Protein AF-A0A534FW12-F1 (afdb_monomer_lite)

Structure (mmCIF, N/CA/C/O backbone):
data_AF-A0A534FW12-F1
#
_entry.id   AF-A0A534FW12-F1
#
loop_
_atom_site.group_PDB
_atom_site.id
_atom_site.type_symbol
_atom_site.label_atom_id
_atom_site.label_alt_id
_atom_site.label_comp_id
_atom_site.label_asym_id
_atom_site.label_entity_id
_atom_site.label_seq_id
_atom_site.pdbx_PDB_ins_code
_atom_site.Cartn_x
_atom_site.Cartn_y
_atom_site.Cartn_z
_atom_site.occupancy
_atom_site.B_iso_or_equiv
_atom_site.auth_seq_id
_atom_site.auth_comp_id
_atom_site.auth_asym_id
_atom_site.auth_atom_id
_atom_site.pdbx_PDB_model_num
ATOM 1 N N . MET A 1 1 ? -18.802 -11.348 23.141 1.00 51.62 1 MET A N 1
ATOM 2 C CA . MET A 1 1 ? -17.406 -10.888 22.931 1.00 51.62 1 MET A CA 1
ATOM 3 C C . MET A 1 1 ? -16.681 -11.634 21.800 1.00 51.62 1 MET A C 1
ATOM 5 O O . MET A 1 1 ? -16.289 -10.961 20.861 1.00 51.62 1 MET A O 1
ATOM 9 N N . LYS A 1 2 ? -16.598 -12.982 21.769 1.00 52.91 2 LYS A N 1
ATOM 10 C CA . LYS A 1 2 ? -15.944 -13.747 20.665 1.00 52.91 2 LYS A CA 1
ATOM 11 C C . LYS A 1 2 ? -16.474 -13.466 19.240 1.00 52.91 2 LYS A C 1
ATOM 13 O O . LYS A 1 2 ? -15.737 -13.639 18.276 1.00 52.91 2 LYS A O 1
ATOM 18 N N . SER A 1 3 ? -17.736 -13.058 19.084 1.00 51.47 3 SER A N 1
ATOM 19 C CA . SER A 1 3 ? -18.336 -12.754 17.770 1.00 51.47 3 SER A CA 1
ATOM 20 C C . SER A 1 3 ? -17.903 -11.393 17.212 1.00 51.47 3 SER A C 1
ATOM 22 O O . SER A 1 3 ? -17.734 -11.268 16.004 1.00 51.47 3 SER A O 1
ATOM 24 N N . ALA A 1 4 ? -17.682 -10.402 18.085 1.00 60.84 4 ALA A N 1
ATOM 25 C CA . ALA A 1 4 ? -17.234 -9.062 17.697 1.00 60.84 4 ALA A CA 1
ATOM 26 C C . ALA A 1 4 ? -15.775 -9.084 17.213 1.00 60.84 4 ALA A C 1
ATOM 28 O O . ALA A 1 4 ? -15.453 -8.487 16.194 1.00 60.84 4 ALA A O 1
ATOM 29 N N . GLU A 1 5 ? -14.927 -9.867 17.881 1.00 67.31 5 GLU A N 1
ATOM 30 C CA . GLU A 1 5 ? -13.521 -10.071 17.507 1.00 67.31 5 GLU A CA 1
ATOM 31 C C . GLU A 1 5 ? -13.371 -10.825 16.173 1.00 67.31 5 GLU A C 1
ATOM 33 O O . GLU A 1 5 ? -12.544 -10.491 15.330 1.00 67.31 5 GLU A O 1
ATOM 38 N N . ARG A 1 6 ? -14.236 -11.814 15.912 1.00 68.38 6 ARG A N 1
ATOM 39 C CA . ARG A 1 6 ? -14.269 -12.494 14.605 1.00 68.38 6 ARG A CA 1
ATOM 40 C C . ARG A 1 6 ? -14.790 -11.582 13.493 1.00 68.38 6 ARG A C 1
ATOM 42 O O . ARG A 1 6 ? -14.330 -11.701 12.359 1.00 68.38 6 ARG A O 1
ATOM 49 N N . ALA A 1 7 ? -15.745 -10.701 13.794 1.00 69.81 7 ALA A N 1
ATOM 50 C CA . ALA A 1 7 ? -16.268 -9.737 12.830 1.00 69.81 7 ALA A CA 1
ATOM 51 C C . ALA A 1 7 ? -15.214 -8.680 12.460 1.00 69.81 7 ALA A C 1
ATOM 53 O O . ALA A 1 7 ? -15.049 -8.398 11.275 1.00 69.81 7 ALA A O 1
ATOM 54 N N . SER A 1 8 ? -14.443 -8.182 13.435 1.00 82.00 8 SER A N 1
ATOM 55 C CA . SER A 1 8 ? -13.364 -7.219 13.189 1.00 82.00 8 SER A CA 1
ATOM 56 C C . SER A 1 8 ? -12.191 -7.831 12.417 1.00 82.00 8 SER A C 1
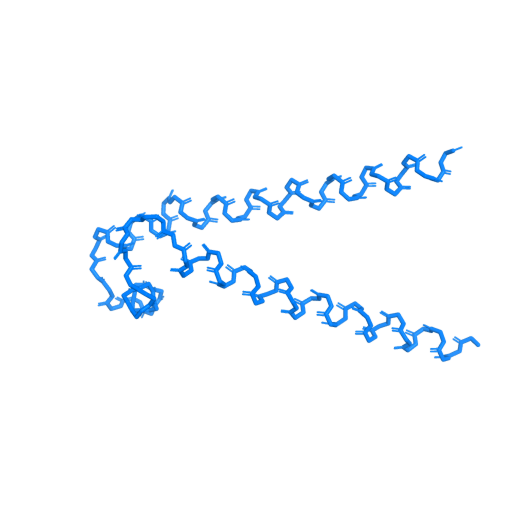ATOM 58 O O . SER A 1 8 ? -11.672 -7.214 11.489 1.00 82.00 8 SER A O 1
ATOM 60 N N . LEU A 1 9 ? -11.815 -9.080 12.714 1.00 88.88 9 LEU A N 1
ATOM 61 C CA . LEU A 1 9 ? -10.797 -9.795 11.938 1.00 88.88 9 LEU A CA 1
ATOM 62 C C . LEU A 1 9 ? -11.233 -10.005 10.486 1.00 88.88 9 LEU A C 1
ATOM 64 O O . LEU A 1 9 ? -10.447 -9.783 9.569 1.00 88.88 9 LEU A O 1
ATOM 68 N N . ARG A 1 10 ? -12.498 -10.381 10.256 1.00 91.94 10 ARG A N 1
ATOM 69 C CA . ARG A 1 10 ? -13.042 -10.494 8.895 1.00 91.94 10 ARG A CA 1
ATOM 70 C C . ARG A 1 10 ? -13.000 -9.158 8.162 1.00 91.94 10 ARG A C 1
ATOM 72 O O . ARG A 1 10 ? -12.562 -9.134 7.018 1.00 91.94 10 ARG A O 1
ATOM 79 N N . SER A 1 11 ? -13.403 -8.057 8.801 1.00 92.62 11 SER A N 1
ATOM 80 C CA . SER A 1 11 ? -13.338 -6.738 8.163 1.00 92.62 11 SER A CA 1
ATOM 81 C C . SER A 1 11 ? -11.904 -6.311 7.857 1.00 92.62 11 SER A C 1
ATOM 83 O O . SER A 1 11 ? -11.659 -5.803 6.770 1.00 92.62 11 SER A O 1
ATOM 85 N N . LEU A 1 12 ? -10.948 -6.571 8.757 1.00 92.50 12 LEU A N 1
ATOM 86 C CA . LEU A 1 12 ? -9.531 -6.277 8.523 1.00 92.50 12 LEU A CA 1
ATOM 87 C C . LEU A 1 12 ? -8.968 -7.094 7.357 1.00 92.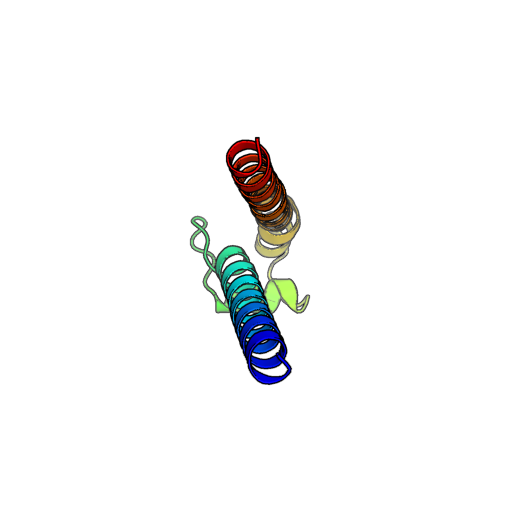50 12 LEU A C 1
ATOM 89 O O . LEU A 1 12 ? -8.261 -6.545 6.517 1.00 92.50 12 LEU A O 1
ATOM 93 N N . LEU A 1 13 ? -9.321 -8.379 7.264 1.00 94.75 13 LEU A N 1
ATOM 94 C CA . LEU A 1 13 ? -8.932 -9.228 6.138 1.00 94.75 13 LEU A CA 1
ATOM 95 C C . LEU A 1 13 ? -9.511 -8.714 4.817 1.00 94.75 13 LEU A C 1
ATOM 97 O O . LEU A 1 13 ? -8.784 -8.618 3.832 1.00 94.75 13 LEU A O 1
ATOM 101 N N . VAL A 1 14 ? -10.793 -8.339 4.793 1.00 95.69 14 VAL A N 1
ATOM 102 C CA . VAL A 1 14 ? -11.425 -7.752 3.600 1.00 95.69 14 VAL A CA 1
ATOM 103 C C . VAL A 1 14 ? -10.723 -6.454 3.201 1.00 95.69 14 VAL A C 1
ATOM 105 O O . VAL A 1 14 ? -10.407 -6.271 2.027 1.00 95.69 14 VAL A O 1
ATOM 108 N N . LEU A 1 15 ? -10.418 -5.580 4.165 1.00 93.94 15 LEU A N 1
ATOM 109 C CA . LEU A 1 15 ? -9.713 -4.325 3.905 1.00 93.94 15 LEU A CA 1
ATOM 110 C C . LEU A 1 15 ? -8.300 -4.568 3.361 1.00 93.94 15 LEU A C 1
ATOM 112 O O . LEU A 1 15 ? -7.890 -3.901 2.416 1.00 93.94 15 LEU A O 1
ATOM 116 N N . ALA A 1 16 ? -7.575 -5.543 3.913 1.00 93.69 16 ALA A N 1
ATOM 117 C CA . ALA A 1 16 ? -6.241 -5.916 3.454 1.00 93.69 16 ALA A CA 1
ATOM 118 C C . ALA A 1 16 ? -6.261 -6.468 2.019 1.00 93.69 16 ALA A C 1
ATOM 120 O O . ALA A 1 16 ? -5.422 -6.092 1.201 1.00 93.69 16 ALA A O 1
ATOM 121 N N . VAL A 1 17 ? -7.245 -7.311 1.685 1.00 95.94 17 VAL A N 1
ATOM 122 C CA . VAL A 1 17 ? -7.433 -7.821 0.318 1.00 95.94 17 VAL A CA 1
ATOM 123 C C . VAL A 1 17 ? -7.755 -6.678 -0.643 1.00 95.94 17 VAL A C 1
ATOM 125 O O . VAL A 1 17 ? -7.138 -6.580 -1.702 1.00 95.94 17 VAL A O 1
ATOM 128 N N . LEU A 1 18 ? -8.668 -5.778 -0.272 1.00 95.62 18 LEU A N 1
ATOM 129 C CA . LEU A 1 18 ? -8.992 -4.602 -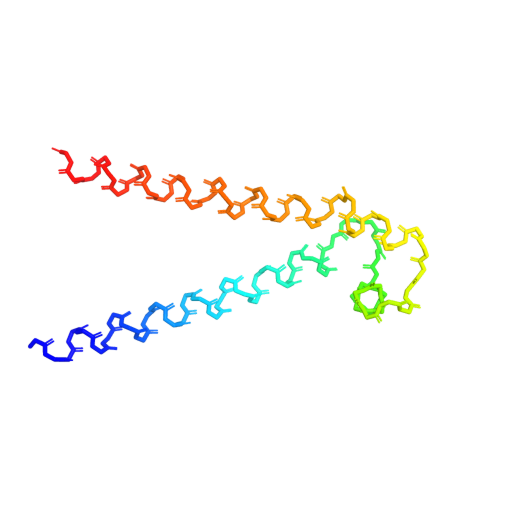1.083 1.00 95.62 18 LEU A CA 1
ATOM 130 C C . LEU A 1 18 ? -7.771 -3.697 -1.281 1.00 95.62 18 LEU A C 1
ATOM 132 O O . LEU A 1 18 ? -7.507 -3.273 -2.403 1.00 95.62 18 LEU A O 1
ATOM 136 N N . ALA A 1 19 ? -6.990 -3.451 -0.230 1.00 93.50 19 ALA A N 1
ATOM 137 C CA . ALA A 1 19 ? -5.753 -2.683 -0.304 1.00 93.50 19 ALA A CA 1
ATOM 138 C C . ALA A 1 19 ? -4.747 -3.312 -1.281 1.00 93.50 19 ALA A C 1
ATOM 140 O O . ALA A 1 19 ? -4.199 -2.608 -2.127 1.00 93.50 19 ALA A O 1
ATOM 141 N N . ALA A 1 20 ? -4.553 -4.633 -1.227 1.00 92.75 20 ALA A N 1
ATOM 142 C CA . ALA A 1 20 ? -3.681 -5.347 -2.157 1.00 92.75 20 ALA A CA 1
ATOM 143 C C . ALA A 1 20 ? -4.176 -5.257 -3.613 1.00 92.75 20 ALA A C 1
ATOM 145 O O . ALA A 1 20 ? -3.381 -5.014 -4.522 1.00 92.75 20 ALA A O 1
ATOM 146 N N . LEU A 1 21 ? -5.488 -5.390 -3.841 1.00 93.38 21 LEU A N 1
ATOM 147 C CA . LEU A 1 21 ? -6.091 -5.241 -5.170 1.00 93.38 21 LEU A CA 1
ATOM 148 C C . LEU A 1 21 ? -5.905 -3.823 -5.721 1.00 93.38 21 LEU A C 1
ATOM 150 O O . LEU A 1 21 ? -5.523 -3.662 -6.878 1.00 93.38 21 LEU A O 1
ATOM 154 N N . VAL A 1 22 ? -6.126 -2.799 -4.893 1.00 92.62 22 VAL A N 1
ATOM 155 C CA . VAL A 1 22 ? -5.932 -1.390 -5.264 1.00 92.62 22 VAL A CA 1
ATOM 156 C C . VAL A 1 22 ? -4.460 -1.094 -5.537 1.00 92.62 22 VAL A C 1
ATOM 158 O O . VAL A 1 22 ? -4.154 -0.413 -6.512 1.00 92.62 22 VAL A O 1
ATOM 161 N N . PHE A 1 23 ? -3.542 -1.633 -4.733 1.00 90.25 23 PHE A N 1
ATOM 162 C CA . PHE A 1 23 ? -2.102 -1.503 -4.956 1.00 90.25 23 PHE A CA 1
ATOM 163 C C . PHE A 1 23 ? -1.704 -2.068 -6.322 1.00 90.25 23 PHE A C 1
ATOM 165 O O . PHE A 1 23 ? -1.032 -1.397 -7.107 1.00 90.25 23 PHE A O 1
ATOM 172 N N . LEU A 1 24 ? -2.167 -3.282 -6.636 1.00 87.94 24 LEU A N 1
ATOM 173 C CA . LEU A 1 24 ? -1.887 -3.926 -7.914 1.00 87.94 24 LEU A CA 1
ATOM 174 C C . LEU A 1 24 ? -2.520 -3.148 -9.076 1.00 87.94 24 LEU A C 1
ATOM 176 O O . LEU A 1 24 ? -1.854 -2.880 -10.075 1.00 87.94 24 LEU A O 1
ATOM 180 N N . ALA A 1 25 ? -3.772 -2.713 -8.924 1.00 88.12 25 ALA A N 1
ATOM 181 C CA . ALA A 1 25 ? -4.460 -1.890 -9.910 1.00 88.12 25 ALA A CA 1
ATOM 182 C C . ALA A 1 25 ? -3.726 -0.565 -10.165 1.00 88.12 25 ALA A C 1
ATOM 184 O O . ALA A 1 25 ? -3.550 -0.195 -11.320 1.00 88.12 25 ALA A O 1
ATOM 185 N N . ALA A 1 26 ? -3.231 0.115 -9.129 1.00 86.56 26 ALA A N 1
ATOM 186 C CA . ALA A 1 26 ? -2.482 1.366 -9.256 1.00 86.56 26 ALA A CA 1
ATOM 187 C C . ALA A 1 26 ? -1.112 1.183 -9.933 1.00 86.56 26 ALA A C 1
ATOM 189 O O . ALA A 1 26 ? -0.595 2.104 -10.567 1.00 86.56 26 ALA A O 1
ATOM 190 N N . LEU A 1 27 ? -0.523 -0.009 -9.827 1.00 82.69 27 LEU A N 1
ATOM 191 C CA . LEU A 1 27 ? 0.703 -0.356 -10.540 1.00 82.69 27 LEU A CA 1
ATOM 192 C C . LEU A 1 27 ? 0.426 -0.601 -12.034 1.00 82.69 27 LEU A C 1
ATOM 194 O O . LEU A 1 27 ? 1.156 -0.114 -12.905 1.00 82.69 27 LEU A O 1
ATOM 198 N N . LEU A 1 28 ? -0.661 -1.316 -12.328 1.00 78.75 28 LEU A N 1
ATOM 199 C CA . LEU A 1 28 ? -1.058 -1.721 -13.677 1.00 78.75 28 LEU A CA 1
ATOM 200 C C . LEU A 1 28 ? -1.689 -0.577 -14.487 1.00 78.75 28 LEU A C 1
ATOM 202 O O . LEU A 1 28 ? -1.391 -0.415 -15.671 1.00 78.75 28 LEU A O 1
ATOM 206 N N . ILE A 1 29 ? -2.520 0.248 -13.856 1.00 78.00 29 ILE A N 1
ATOM 207 C CA . ILE A 1 29 ? -3.248 1.359 -14.473 1.00 78.00 29 ILE A CA 1
ATOM 208 C C . ILE A 1 29 ? -2.402 2.625 -14.353 1.00 78.00 29 ILE A C 1
ATOM 210 O O . ILE A 1 29 ? -2.124 3.108 -13.260 1.00 78.00 29 ILE A O 1
ATOM 214 N N . GLY A 1 30 ? -2.006 3.211 -15.480 1.00 68.75 30 GLY A N 1
ATOM 215 C CA . GLY A 1 30 ? -1.355 4.517 -15.453 1.00 68.75 30 GLY A CA 1
ATOM 216 C C . GLY A 1 30 ? -1.314 5.195 -16.812 1.00 68.75 30 GLY A C 1
ATOM 217 O O . GLY A 1 30 ? -1.450 4.548 -17.848 1.00 68.75 30 GLY A O 1
ATOM 218 N N . SER A 1 31 ? -1.115 6.513 -16.784 1.00 62.41 31 SER A N 1
ATOM 219 C CA . SER A 1 31 ? -1.388 7.434 -17.897 1.00 62.41 31 SER A CA 1
ATOM 220 C C . SER A 1 31 ? -0.520 7.259 -19.143 1.00 62.41 31 SER A C 1
ATOM 222 O O . SER A 1 31 ? -0.844 7.810 -20.187 1.00 62.41 31 SER A O 1
ATOM 224 N N . SER A 1 32 ? 0.571 6.500 -19.069 1.00 61.78 32 SER A N 1
ATOM 225 C CA . SER A 1 32 ? 1.557 6.387 -20.149 1.00 61.78 32 SER A CA 1
ATOM 226 C C . SER A 1 32 ? 1.127 5.491 -21.323 1.00 61.78 32 SER A C 1
ATOM 228 O O . SER A 1 32 ? 1.973 5.088 -22.113 1.00 61.78 32 SER A O 1
ATOM 230 N N . GLY A 1 33 ? -0.155 5.119 -21.432 1.00 60.53 33 GLY A N 1
ATOM 231 C CA . GLY A 1 33 ? -0.659 4.240 -22.502 1.00 60.53 33 GLY A CA 1
ATOM 232 C C . GLY A 1 33 ? -0.109 2.806 -22.457 1.00 60.53 33 GLY A C 1
ATOM 233 O O . GLY A 1 33 ? -0.352 2.010 -23.361 1.00 60.53 33 GLY A O 1
ATOM 234 N N . ILE A 1 34 ? 0.635 2.459 -21.401 1.00 66.81 34 ILE A N 1
ATOM 235 C CA . ILE A 1 34 ? 1.173 1.119 -21.173 1.00 66.81 34 ILE A CA 1
ATOM 236 C C . ILE A 1 34 ? -0.010 0.209 -20.842 1.00 66.81 34 ILE A C 1
ATOM 238 O O . ILE A 1 34 ? -0.598 0.316 -19.767 1.00 66.81 34 ILE A O 1
ATOM 242 N N . GLY A 1 35 ? -0.374 -0.668 -21.778 1.00 71.62 35 GLY A N 1
ATOM 243 C CA . GLY A 1 35 ? -1.442 -1.641 -21.569 1.00 71.62 35 GLY A CA 1
ATOM 244 C C . GLY A 1 35 ? -1.144 -2.570 -20.388 1.00 71.62 35 GLY A C 1
ATOM 245 O O . GLY A 1 35 ? 0.008 -2.945 -20.160 1.00 71.62 35 GLY A O 1
ATOM 246 N N . VAL A 1 36 ? -2.195 -2.988 -19.673 1.00 73.06 36 VAL A N 1
ATOM 247 C CA . VAL A 1 36 ? -2.129 -3.852 -18.473 1.00 73.06 36 VAL A CA 1
ATOM 248 C C . VAL A 1 36 ? -1.240 -5.084 -18.690 1.00 73.06 36 VAL A C 1
ATOM 250 O O . VAL A 1 36 ? -0.452 -5.445 -17.821 1.00 73.06 36 VAL A O 1
ATOM 253 N N . ARG A 1 37 ? -1.299 -5.686 -19.885 1.00 73.44 37 ARG A N 1
ATOM 254 C CA . ARG A 1 37 ? -0.483 -6.849 -20.264 1.00 73.44 37 ARG A CA 1
ATOM 255 C C . ARG A 1 37 ? 1.022 -6.553 -20.259 1.00 73.44 37 ARG A C 1
ATOM 257 O O . ARG A 1 37 ? 1.787 -7.346 -19.726 1.00 73.44 37 ARG A O 1
ATOM 264 N N . ARG A 1 38 ? 1.438 -5.384 -20.760 1.00 72.69 38 ARG A N 1
ATOM 265 C CA . ARG A 1 38 ? 2.849 -4.956 -20.753 1.00 72.69 38 ARG A CA 1
ATOM 266 C C . ARG A 1 38 ? 3.342 -4.614 -19.350 1.00 72.69 38 ARG A C 1
ATOM 268 O O . ARG A 1 38 ? 4.502 -4.853 -19.039 1.00 72.69 38 ARG A O 1
ATOM 275 N N . ALA A 1 39 ? 2.468 -4.082 -18.494 1.00 76.56 39 ALA A N 1
ATOM 276 C CA . ALA A 1 39 ? 2.801 -3.848 -17.091 1.00 76.56 39 ALA A CA 1
ATOM 277 C C . ALA A 1 39 ? 3.024 -5.173 -16.336 1.00 76.56 39 ALA A C 1
ATOM 279 O O . ALA A 1 39 ? 3.981 -5.279 -15.574 1.00 76.56 39 ALA A O 1
ATOM 280 N N . LEU A 1 40 ? 2.205 -6.200 -16.599 1.00 76.00 40 LEU A N 1
ATOM 281 C CA . LEU A 1 40 ? 2.401 -7.550 -16.053 1.00 76.00 40 LEU A CA 1
ATOM 282 C C . LEU A 1 40 ? 3.696 -8.200 -16.560 1.00 76.00 40 LEU A C 1
ATOM 284 O O . LEU A 1 40 ? 4.453 -8.740 -15.760 1.00 76.00 40 LEU A O 1
ATOM 288 N N . GLU A 1 41 ? 3.990 -8.102 -17.859 1.00 78.94 41 GLU A N 1
ATOM 289 C CA . GLU A 1 41 ? 5.253 -8.583 -18.444 1.00 78.94 41 GLU A CA 1
ATOM 290 C C . GLU A 1 41 ? 6.468 -7.864 -17.824 1.00 78.94 41 GLU A C 1
ATOM 292 O O . GLU A 1 41 ? 7.461 -8.497 -17.468 1.00 78.94 41 GLU A O 1
ATOM 297 N N . ALA A 1 42 ? 6.384 -6.548 -17.600 1.00 78.69 42 ALA A N 1
ATOM 298 C CA . ALA A 1 42 ? 7.445 -5.777 -16.951 1.00 78.69 42 ALA A CA 1
ATOM 299 C C . ALA A 1 42 ? 7.642 -6.134 -15.466 1.00 78.69 42 ALA A C 1
ATOM 301 O O . ALA A 1 42 ? 8.780 -6.116 -14.993 1.00 78.69 42 ALA A O 1
ATOM 302 N N . LEU A 1 43 ? 6.573 -6.496 -14.743 1.00 76.50 43 LEU A N 1
ATOM 303 C CA . LEU A 1 43 ? 6.664 -7.045 -13.380 1.00 76.50 43 LEU A CA 1
ATOM 304 C C . LEU A 1 43 ? 7.277 -8.447 -13.371 1.00 76.50 43 LEU A C 1
ATOM 306 O O . LEU A 1 43 ? 8.087 -8.747 -12.500 1.00 76.50 43 LEU A O 1
ATOM 310 N N . GLY A 1 44 ? 6.924 -9.278 -14.354 1.00 78.00 44 GLY A N 1
ATOM 311 C CA . GLY A 1 44 ? 7.474 -10.621 -14.549 1.00 78.00 44 GLY A CA 1
ATOM 312 C C . GLY A 1 44 ? 8.904 -10.651 -15.102 1.00 78.00 44 GLY A C 1
ATOM 313 O O . GLY A 1 44 ? 9.470 -11.728 -15.255 1.00 78.00 44 GLY A O 1
ATOM 314 N N . GLY A 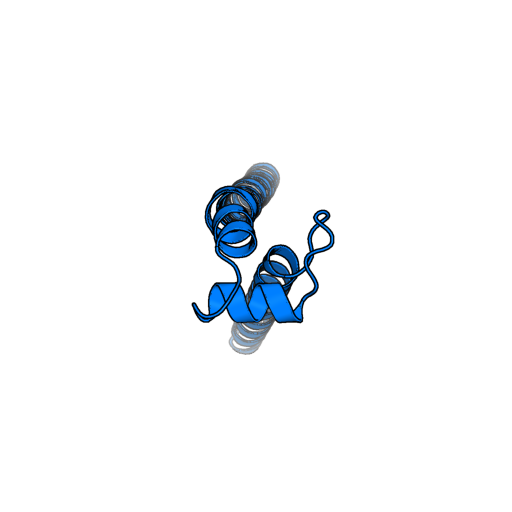1 45 ? 9.499 -9.491 -15.401 1.00 69.88 45 GLY A N 1
ATOM 315 C CA . GLY A 1 45 ? 10.873 -9.369 -15.896 1.00 69.88 45 GLY A CA 1
ATOM 316 C C . GLY A 1 45 ? 11.051 -9.560 -17.407 1.00 69.88 45 GLY A C 1
ATOM 317 O O . GLY A 1 45 ? 12.178 -9.459 -17.881 1.00 69.88 45 GLY A O 1
ATOM 318 N N . SER A 1 46 ? 9.972 -9.786 -18.163 1.00 69.19 46 SER A N 1
ATOM 319 C CA . SER A 1 46 ? 9.990 -9.988 -19.621 1.00 69.19 46 SER A CA 1
ATOM 320 C C . SER A 1 46 ? 9.557 -8.762 -20.438 1.00 69.19 46 SER A C 1
ATOM 322 O O . SER A 1 46 ? 9.583 -8.802 -21.666 1.00 69.19 46 SER A O 1
ATOM 324 N N . GLY A 1 47 ? 9.141 -7.677 -19.779 1.00 69.25 47 GLY A N 1
ATOM 325 C CA . GLY A 1 47 ? 8.664 -6.457 -20.435 1.00 69.25 47 GLY A CA 1
ATOM 326 C C . GLY A 1 47 ? 9.773 -5.523 -20.930 1.00 69.25 47 GLY A C 1
ATOM 327 O O . GLY A 1 47 ? 10.912 -5.562 -20.469 1.00 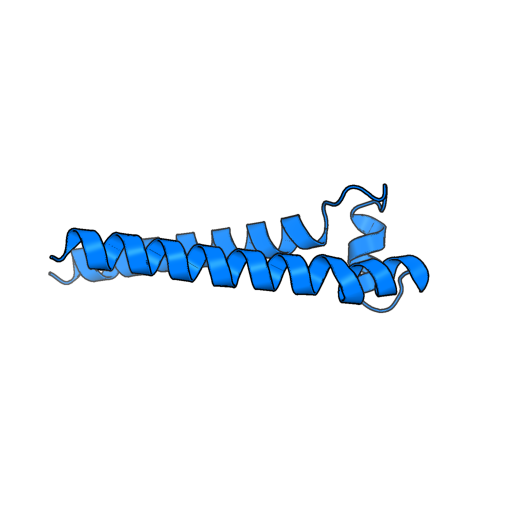69.25 47 GLY A O 1
ATOM 328 N N . ASP A 1 48 ? 9.390 -4.632 -21.845 1.00 75.00 48 ASP A N 1
ATOM 329 C CA . ASP A 1 48 ? 10.239 -3.586 -22.421 1.00 75.00 48 ASP A CA 1
ATOM 330 C C . ASP A 1 48 ? 10.967 -2.736 -21.352 1.00 75.00 48 ASP A C 1
ATOM 332 O O . ASP A 1 48 ? 10.391 -2.360 -20.325 1.00 75.00 48 ASP A O 1
ATOM 336 N N . ALA A 1 49 ? 12.240 -2.408 -21.599 1.00 77.12 49 ALA A N 1
ATOM 337 C CA . ALA A 1 49 ? 13.115 -1.750 -20.627 1.00 77.12 49 ALA A CA 1
ATOM 338 C C . ALA A 1 49 ? 12.615 -0.350 -20.230 1.00 77.12 49 ALA A C 1
ATOM 340 O O . ALA A 1 49 ? 12.707 0.024 -19.057 1.00 77.12 49 ALA A O 1
ATOM 341 N N . ALA A 1 50 ? 12.026 0.398 -21.172 1.00 78.50 50 ALA A N 1
ATOM 342 C CA . ALA A 1 50 ? 11.426 1.702 -20.892 1.00 78.50 50 ALA A CA 1
ATOM 343 C C . ALA A 1 50 ? 10.141 1.567 -20.057 1.00 78.50 50 ALA A C 1
ATOM 345 O O . ALA A 1 50 ? 9.906 2.325 -19.117 1.00 78.50 50 ALA A O 1
ATOM 346 N N . THR A 1 51 ? 9.329 0.547 -20.339 1.00 78.81 51 THR A N 1
ATOM 347 C CA . THR A 1 51 ? 8.145 0.222 -19.530 1.00 78.81 51 THR A CA 1
ATOM 348 C C . THR A 1 51 ? 8.532 -0.142 -18.091 1.00 78.81 51 THR A C 1
ATOM 350 O O . THR A 1 51 ? 7.920 0.347 -17.137 1.00 78.81 51 THR A O 1
ATOM 353 N N . ARG A 1 52 ? 9.578 -0.959 -17.915 1.00 81.44 52 ARG A N 1
ATOM 354 C CA . ARG A 1 52 ? 10.070 -1.387 -16.598 1.00 81.44 52 ARG A CA 1
ATOM 355 C C . ARG A 1 52 ? 10.665 -0.234 -15.791 1.00 81.44 52 ARG A C 1
ATOM 357 O O . ARG A 1 52 ? 10.394 -0.147 -14.593 1.00 81.44 52 ARG A O 1
ATOM 364 N N . SER A 1 53 ? 11.435 0.657 -16.418 1.00 82.62 53 SER A N 1
ATOM 365 C CA . SER A 1 53 ? 12.025 1.812 -15.731 1.00 82.62 53 SER A CA 1
ATOM 366 C C . SER A 1 53 ? 10.958 2.790 -15.234 1.00 82.62 53 SER A C 1
ATOM 368 O O . SER A 1 53 ? 11.043 3.254 -14.102 1.00 82.62 53 SER A O 1
ATOM 370 N N . VAL A 1 54 ? 9.897 3.034 -16.010 1.00 84.50 54 VAL A N 1
ATOM 371 C CA . VAL A 1 54 ? 8.758 3.859 -15.572 1.00 84.50 54 VAL A CA 1
ATOM 372 C C . VAL A 1 54 ? 7.986 3.181 -14.437 1.00 84.50 54 VAL A C 1
ATOM 374 O O . VAL A 1 54 ? 7.595 3.832 -13.463 1.00 84.50 54 VAL A O 1
ATOM 377 N N . LEU A 1 55 ? 7.765 1.869 -14.537 1.00 84.00 55 LEU A N 1
ATOM 378 C CA . LEU A 1 55 ? 7.025 1.117 -13.529 1.00 84.00 55 LEU A CA 1
ATOM 379 C C . LEU A 1 55 ? 7.758 1.097 -12.180 1.00 84.00 55 LEU A C 1
ATOM 381 O O . LEU A 1 55 ? 7.168 1.448 -11.161 1.00 84.00 55 LEU A O 1
ATOM 385 N N . LEU A 1 56 ? 9.044 0.740 -12.176 1.00 84.31 56 LEU A N 1
ATOM 386 C CA . LEU A 1 56 ? 9.845 0.632 -10.953 1.00 84.31 56 LEU A CA 1
ATOM 387 C C . LEU A 1 56 ? 10.368 1.985 -10.461 1.00 84.31 56 LEU A C 1
ATOM 389 O O . LEU A 1 56 ? 10.448 2.202 -9.258 1.00 84.31 56 LEU A O 1
ATOM 393 N N . GLY A 1 57 ? 10.704 2.897 -11.371 1.00 85.50 57 GLY A N 1
ATOM 394 C CA . GLY A 1 57 ? 11.298 4.193 -11.042 1.00 85.50 57 GLY A CA 1
ATOM 395 C C . GLY A 1 57 ? 10.286 5.280 -10.691 1.00 85.50 57 GLY A C 1
ATOM 396 O O . GLY A 1 57 ? 10.643 6.232 -10.006 1.00 85.50 57 GLY A O 1
ATOM 397 N N . VAL A 1 58 ? 9.025 5.157 -11.128 1.00 87.25 58 VAL A N 1
ATOM 398 C CA . VAL A 1 58 ? 8.009 6.203 -10.903 1.00 87.25 58 VAL A CA 1
ATOM 399 C C . VAL A 1 58 ? 6.727 5.653 -10.290 1.00 87.25 58 VAL A C 1
ATOM 401 O O . VAL A 1 58 ? 6.244 6.200 -9.297 1.00 87.25 58 VAL A O 1
ATOM 404 N N . ARG A 1 59 ? 6.140 4.591 -10.857 1.00 87.19 59 ARG A N 1
ATOM 405 C CA . ARG A 1 59 ? 4.832 4.098 -10.389 1.00 87.19 59 ARG A CA 1
ATOM 406 C C . ARG A 1 59 ? 4.935 3.439 -9.017 1.00 87.19 59 ARG A C 1
ATOM 408 O O . ARG A 1 59 ? 4.200 3.825 -8.118 1.00 87.19 59 ARG A O 1
ATOM 415 N N . LEU A 1 60 ? 5.871 2.511 -8.835 1.00 86.69 60 LEU A N 1
ATOM 416 C CA . LEU A 1 60 ? 6.094 1.835 -7.558 1.00 86.69 60 LEU A CA 1
ATOM 417 C C . LEU A 1 60 ? 6.356 2.817 -6.396 1.00 86.69 60 LEU A C 1
ATOM 419 O O . LEU A 1 60 ? 5.613 2.751 -5.414 1.00 86.69 60 LEU A O 1
ATOM 423 N N . PRO A 1 61 ? 7.309 3.772 -6.487 1.00 90.56 61 PRO A N 1
ATOM 424 C CA . PRO A 1 61 ? 7.532 4.729 -5.404 1.00 90.56 61 PRO A CA 1
ATOM 425 C C . PRO A 1 61 ? 6.315 5.626 -5.155 1.00 90.56 61 PRO A C 1
ATOM 427 O O . PRO A 1 61 ? 6.002 5.913 -4.002 1.00 90.56 61 PRO A O 1
ATOM 430 N N . ARG A 1 62 ? 5.570 6.016 -6.200 1.00 91.38 62 ARG A N 1
ATOM 431 C CA . ARG A 1 62 ? 4.328 6.788 -6.045 1.00 91.38 62 ARG A CA 1
ATOM 432 C C . ARG A 1 62 ? 3.253 6.011 -5.284 1.00 91.38 62 ARG A C 1
ATOM 434 O O . ARG A 1 62 ? 2.614 6.586 -4.408 1.00 91.38 62 ARG A O 1
ATOM 441 N N . VAL A 1 63 ? 3.036 4.735 -5.611 1.00 92.69 63 VAL A N 1
ATOM 442 C CA . VAL A 1 63 ? 2.032 3.902 -4.928 1.00 92.69 63 VAL A CA 1
ATOM 443 C C . VAL A 1 63 ? 2.422 3.705 -3.462 1.00 92.69 63 VAL A C 1
ATOM 445 O O . VAL A 1 63 ? 1.583 3.888 -2.584 1.00 92.69 63 VAL A O 1
ATOM 448 N N . LEU A 1 64 ? 3.698 3.426 -3.177 1.00 93.56 64 LEU A N 1
ATOM 449 C CA . LEU A 1 64 ? 4.196 3.317 -1.801 1.00 93.56 64 LEU A CA 1
ATOM 450 C C . LEU A 1 64 ? 3.999 4.617 -1.011 1.00 93.56 64 LEU A C 1
ATOM 452 O O . LEU A 1 64 ? 3.504 4.579 0.114 1.00 93.56 64 LEU A O 1
ATOM 456 N N . ALA A 1 65 ? 4.320 5.767 -1.611 1.00 95.19 65 ALA A N 1
ATOM 457 C CA . ALA A 1 65 ? 4.098 7.068 -0.989 1.00 95.19 65 ALA A CA 1
ATOM 458 C C . ALA A 1 65 ? 2.607 7.327 -0.712 1.00 95.19 65 ALA A C 1
ATOM 460 O O . ALA A 1 65 ? 2.262 7.776 0.378 1.00 95.19 65 ALA A O 1
ATOM 461 N N . ALA A 1 66 ? 1.715 7.001 -1.654 1.00 94.12 66 ALA A N 1
ATOM 462 C CA . ALA A 1 66 ? 0.273 7.173 -1.483 1.00 94.12 66 ALA A CA 1
ATOM 463 C C . ALA A 1 66 ? -0.283 6.325 -0.327 1.00 94.12 66 ALA A C 1
ATOM 465 O O . ALA A 1 66 ? -1.033 6.839 0.501 1.00 94.12 66 ALA A O 1
ATOM 466 N N . PHE A 1 67 ? 0.120 5.053 -0.229 1.00 94.75 67 PHE A N 1
ATOM 467 C CA . PHE A 1 67 ? -0.262 4.193 0.895 1.00 94.75 67 PHE A CA 1
ATOM 468 C C . PHE A 1 67 ? 0.317 4.687 2.224 1.00 94.75 67 PHE A C 1
ATOM 470 O O . PHE A 1 67 ? -0.401 4.715 3.223 1.00 94.75 67 PHE A O 1
ATOM 477 N N . GLY A 1 68 ? 1.583 5.115 2.244 1.00 96.38 68 GLY A N 1
ATOM 478 C CA . GLY A 1 68 ? 2.222 5.671 3.438 1.00 96.38 68 GLY A CA 1
ATOM 479 C C . GLY A 1 68 ? 1.508 6.922 3.951 1.00 96.38 68 GLY A C 1
ATOM 480 O O . GLY A 1 68 ? 1.070 6.958 5.099 1.00 96.38 68 GLY A O 1
ATOM 481 N N . VAL A 1 69 ? 1.315 7.920 3.086 1.00 97.44 69 VAL A N 1
ATOM 482 C CA . VAL A 1 69 ? 0.625 9.172 3.436 1.00 97.44 69 VAL A CA 1
ATOM 483 C C . VAL A 1 69 ? -0.831 8.910 3.823 1.00 97.44 69 VAL A C 1
ATOM 485 O O . VAL A 1 69 ? -1.285 9.415 4.845 1.00 97.44 69 VAL A O 1
ATOM 488 N N . GLY A 1 70 ? -1.556 8.083 3.065 1.00 96.25 70 GLY A N 1
ATOM 489 C CA . GLY A 1 70 ? -2.942 7.730 3.381 1.00 96.25 70 GLY A CA 1
ATOM 490 C C . GLY A 1 70 ? -3.085 7.049 4.745 1.00 96.25 70 GLY A C 1
ATOM 491 O O . GLY A 1 70 ? -3.983 7.392 5.512 1.00 96.25 70 GLY A O 1
ATOM 492 N N . SER A 1 71 ? -2.160 6.148 5.087 1.00 95.12 71 SER A N 1
ATOM 493 C CA . SER A 1 71 ? -2.137 5.485 6.397 1.00 95.12 71 SER A CA 1
ATOM 494 C C . SER A 1 71 ? -1.886 6.484 7.526 1.00 95.12 71 SER A C 1
ATOM 496 O O . SER A 1 71 ? -2.582 6.458 8.537 1.00 95.12 71 SER A O 1
ATOM 498 N N . LEU A 1 72 ? -0.933 7.402 7.343 1.00 97.62 72 LEU A N 1
ATOM 499 C CA . LEU A 1 72 ? -0.630 8.446 8.326 1.00 97.62 72 LEU A CA 1
ATOM 500 C C . LEU A 1 72 ? -1.810 9.402 8.541 1.00 97.62 72 LEU A C 1
ATOM 502 O O . LEU A 1 72 ? -2.104 9.756 9.680 1.00 97.62 72 LEU A O 1
ATOM 506 N N . LEU A 1 73 ? -2.519 9.781 7.474 1.00 97.38 73 LEU A N 1
ATOM 507 C CA . LEU A 1 73 ? -3.724 10.609 7.572 1.00 97.38 73 LEU A CA 1
ATOM 508 C C . LEU A 1 73 ? -4.856 9.885 8.308 1.00 97.38 73 LEU A C 1
ATOM 510 O O . LEU A 1 73 ? -5.502 10.481 9.167 1.00 97.38 73 LEU A O 1
ATOM 514 N N . ALA A 1 74 ? -5.068 8.598 8.020 1.00 95.75 74 ALA A N 1
ATOM 515 C CA . ALA A 1 74 ? -6.053 7.789 8.733 1.00 95.75 74 ALA A CA 1
ATOM 516 C C . ALA A 1 74 ? -5.724 7.694 10.233 1.00 95.75 74 ALA A C 1
ATOM 518 O O . ALA A 1 74 ? -6.603 7.912 11.067 1.00 95.75 74 ALA A O 1
ATOM 519 N N . LEU A 1 75 ? -4.455 7.445 10.581 1.00 96.69 75 LEU A N 1
ATOM 520 C CA . LEU A 1 75 ? -3.992 7.429 11.972 1.00 96.69 75 LEU A CA 1
ATOM 521 C C . LEU A 1 75 ? -4.187 8.788 12.648 1.00 96.69 75 LEU A C 1
ATOM 523 O O . LEU A 1 75 ? -4.712 8.844 13.756 1.00 96.69 75 LEU A O 1
ATOM 527 N N . SER A 1 76 ? -3.824 9.884 11.978 1.00 97.50 76 SER A N 1
ATOM 528 C CA . SER A 1 76 ? -4.031 11.236 12.501 1.00 97.50 76 SER A CA 1
ATOM 529 C C . SER A 1 76 ? -5.510 11.520 12.773 1.00 97.50 76 SER A C 1
ATOM 531 O O . SER A 1 76 ? -5.824 12.085 13.817 1.00 97.50 76 SER A O 1
ATOM 533 N N . GLY A 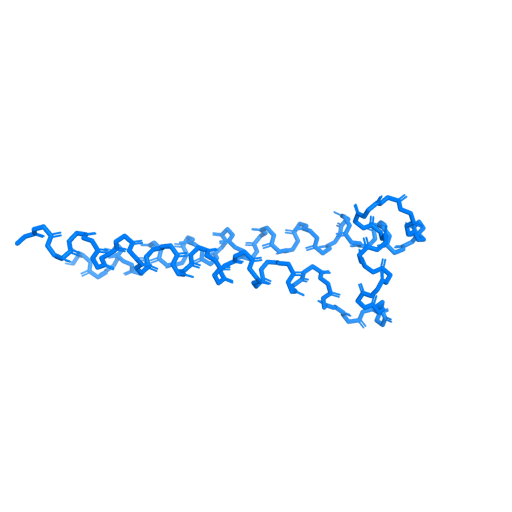1 77 ? -6.415 11.096 11.886 1.00 97.06 77 GLY A N 1
ATOM 534 C CA . GLY A 1 77 ? -7.858 11.235 12.086 1.00 97.06 77 GLY A CA 1
ATOM 535 C C . GLY A 1 77 ? -8.363 10.478 13.315 1.00 97.06 77 GLY A C 1
ATOM 536 O O . GLY A 1 77 ? -9.111 11.040 14.108 1.00 97.06 77 GLY A O 1
ATOM 537 N N . VAL A 1 78 ? -7.906 9.237 13.517 1.00 97.06 78 VAL A N 1
ATOM 538 C CA . VAL A 1 78 ? -8.257 8.439 14.707 1.00 97.06 78 VAL A CA 1
ATOM 539 C C . VAL A 1 78 ? -7.732 9.087 15.989 1.00 97.06 78 VAL A C 1
ATOM 541 O O . VAL A 1 78 ? -8.457 9.152 16.977 1.00 97.06 78 VAL A O 1
ATOM 544 N N . LEU A 1 79 ? -6.498 9.600 15.980 1.00 96.38 79 LEU A N 1
ATOM 545 C CA . LEU A 1 79 ? -5.912 10.270 17.145 1.00 96.38 79 LEU A CA 1
ATOM 546 C C . LEU A 1 79 ? -6.678 11.543 17.524 1.00 96.38 79 LEU A C 1
ATOM 548 O O . LEU A 1 79 ? -6.910 11.774 18.705 1.00 96.38 79 LEU A O 1
ATOM 552 N N . LEU A 1 80 ? -7.105 12.339 16.539 1.00 97.19 80 LEU A N 1
ATOM 553 C CA . LEU A 1 80 ? -7.915 13.540 16.774 1.00 97.19 80 LEU A CA 1
ATOM 554 C C . LEU A 1 80 ? -9.324 13.220 17.282 1.00 97.19 80 LEU A C 1
ATOM 556 O O . LEU A 1 80 ? -9.891 14.016 18.013 1.00 97.19 80 LEU A O 1
ATOM 560 N N . GLN A 1 81 ? -9.892 12.076 16.898 1.00 95.31 81 GLN A N 1
ATOM 561 C CA . GLN A 1 81 ? -11.193 11.616 17.399 1.00 95.31 81 GLN A CA 1
ATOM 562 C C . GLN A 1 81 ? -11.125 11.067 18.831 1.00 95.31 81 GLN A C 1
ATOM 564 O O . GLN A 1 81 ? -12.163 10.933 19.475 1.00 95.31 81 GLN A O 1
ATOM 569 N N . ALA A 1 82 ? -9.931 10.692 19.299 1.00 92.12 82 ALA A N 1
ATOM 570 C CA . ALA A 1 82 ? -9.706 10.138 20.632 1.00 92.12 82 ALA A CA 1
ATOM 571 C C . ALA A 1 82 ? -9.398 11.205 21.699 1.00 92.12 82 ALA A C 1
ATOM 573 O O . ALA A 1 82 ? -9.366 10.866 22.884 1.00 92.12 82 ALA A O 1
ATOM 574 N N . LEU A 1 83 ? -9.140 12.447 21.277 1.00 81.25 83 LEU A N 1
ATOM 575 C CA . LEU A 1 83 ? -8.930 13.616 22.133 1.00 81.25 83 LEU A CA 1
ATOM 576 C C . LEU A 1 83 ? -10.254 14.351 22.371 1.00 81.25 83 LEU A C 1
ATOM 578 O O . LEU A 1 83 ? -10.482 14.750 23.533 1.00 81.25 83 LEU A O 1
#

Sequence (83 aa):
MKSAERASLRSLLVLAVLAALVFLAALLIGSSGIGVRRALEALGGSGDAATRSVLLGVRLPRVLAAFGVGSLLALSGVLLQAL

Radius of gyration: 17.32 Å; chains: 1; bounding box: 32×27×45 Å

pLDDT: mean 83.62, std 12.2, range [51.47, 97.62]

Secondary structure (DSSP, 8-state):
-HHHHHHHHHHHHHHHHHHHHHHHHHHH--TT---HHHHHHHHTT-S-HHHHHHIIIIIHHHHHHHHHHHHHHHHHHHHHH--

Foldseek 3Di:
DVVVVVVVVVVVVVVVVVLVVVLLCQLQDDDPPQHSVLSVCLVVVNHDPVSVCCSVVPSNVVSVVCVVVVVVVVVVVVVVVVD